Protein AF-A0AAV3XJM8-F1 (afdb_monomer_lite)

Foldseek 3Di:
DDDDDDCVCVVCVPVVVCVVPDPVDQADEDEDPVNQLVDFAAPVVLVVLVVPQVVDPVSVVVSVVQVVVCVVVRVGDRRRPVLVVVCVVDVPSFAKDKDDPPDDDDDDDDIYIYTDDDDPDPPSVPPPPDD

InterPro domains:
  IPR036452 Ribonucleoside hydrolase-like [G3DSA:3.90.245.10] (2-103)

Secondary structure (DSSP, 8-state):
------HHHHH-HHHHHHHHH-TT-S-EEE--HHHHTT-EE-HHHHHHHTTTGGGSHHHHHHHHHHHHHHHH-TT-EE-HHHHHHHHHH-GGGSEEEEEE---SSS----EEEEEE---SSGGGGG-TT--

pLDDT: mean 78.14, std 22.9, range [32.81, 98.12]

Organism: NCBI:txid2530354

Structure (mmCIF, N/CA/C/O backbone):
data_AF-A0AAV3XJM8-F1
#
_entry.id   AF-A0AAV3XJM8-F1
#
loop_
_atom_site.group_PDB
_atom_site.id
_atom_site.type_symbol
_atom_site.label_atom_id
_atom_site.label_alt_id
_atom_site.label_comp_id
_atom_site.label_asym_id
_atom_site.label_entity_id
_atom_site.label_seq_id
_atom_site.pdbx_PDB_ins_code
_atom_site.Cartn_x
_atom_site.Cartn_y
_atom_site.Cartn_z
_atom_site.occupancy
_atom_site.B_iso_or_equiv
_atom_site.auth_seq_id
_atom_site.auth_comp_id
_atom_site.auth_asym_id
_atom_site.auth_atom_id
_atom_site.pdbx_PDB_model_num
ATOM 1 N N . MET A 1 1 ? 5.361 22.768 -13.775 1.00 48.72 1 MET A N 1
ATOM 2 C CA . MET A 1 1 ? 5.170 21.474 -13.086 1.00 48.72 1 MET A CA 1
ATOM 3 C C . MET A 1 1 ? 6.529 21.009 -12.589 1.00 48.72 1 MET A C 1
ATOM 5 O O . MET A 1 1 ? 7.412 20.806 -13.409 1.00 48.72 1 MET A O 1
ATOM 9 N N . VAL A 1 2 ? 6.737 20.936 -11.272 1.00 47.97 2 VAL A N 1
ATOM 10 C CA . VAL A 1 2 ? 8.022 20.509 -10.693 1.00 47.97 2 VAL A CA 1
ATOM 11 C C . VAL A 1 2 ? 7.917 19.028 -10.346 1.00 47.97 2 VAL A C 1
ATOM 13 O O . VAL A 1 2 ? 7.163 18.651 -9.453 1.00 47.97 2 VAL A O 1
ATOM 16 N N . THR A 1 3 ? 8.642 18.172 -11.060 1.00 60.75 3 THR A N 1
ATOM 17 C CA . THR A 1 3 ? 8.707 16.740 -10.746 1.00 60.75 3 THR A CA 1
ATOM 18 C C . THR A 1 3 ? 9.806 16.488 -9.719 1.00 60.75 3 THR A C 1
ATOM 20 O O . THR A 1 3 ? 10.955 16.858 -9.947 1.00 60.75 3 THR A O 1
ATOM 23 N N . PHE A 1 4 ? 9.471 15.832 -8.607 1.00 63.12 4 PHE A N 1
ATOM 24 C CA . PHE A 1 4 ? 10.448 15.373 -7.616 1.00 63.12 4 PHE A CA 1
ATOM 25 C C . PHE A 1 4 ? 10.601 13.851 -7.688 1.00 63.12 4 PHE A C 1
ATOM 27 O O . PHE A 1 4 ? 9.591 13.150 -7.812 1.00 63.12 4 PHE A O 1
ATOM 34 N N . PRO A 1 5 ? 11.830 13.322 -7.571 1.00 72.81 5 PRO A N 1
ATOM 35 C CA . PRO A 1 5 ? 12.051 11.886 -7.610 1.00 72.81 5 PRO A CA 1
ATOM 36 C C . PRO A 1 5 ? 11.397 11.198 -6.401 1.00 72.81 5 PRO A C 1
ATOM 38 O O . PRO A 1 5 ? 11.344 11.743 -5.295 1.00 72.81 5 PRO A O 1
ATOM 41 N N . SER A 1 6 ? 10.856 9.994 -6.610 1.00 79.94 6 SER A N 1
ATOM 42 C CA . SER A 1 6 ? 10.245 9.219 -5.524 1.00 79.94 6 SER A CA 1
ATOM 43 C C . SER A 1 6 ? 11.305 8.802 -4.507 1.00 79.94 6 SER A C 1
ATOM 45 O O . SER A 1 6 ? 12.385 8.379 -4.915 1.00 79.94 6 SER A O 1
ATOM 47 N N . TYR A 1 7 ? 10.981 8.829 -3.212 1.00 83.69 7 TYR A N 1
ATOM 48 C CA . TYR A 1 7 ? 11.921 8.424 -2.162 1.00 83.69 7 TYR A CA 1
ATOM 49 C C . TYR A 1 7 ? 12.460 7.000 -2.382 1.00 83.69 7 TYR A C 1
ATOM 51 O O . TYR A 1 7 ? 13.670 6.812 -2.393 1.00 83.69 7 TYR A O 1
ATOM 59 N N . ASN A 1 8 ? 11.586 6.022 -2.659 1.00 85.62 8 ASN A N 1
ATOM 60 C CA . ASN A 1 8 ? 11.973 4.609 -2.773 1.00 85.62 8 ASN A CA 1
ATOM 61 C C . ASN A 1 8 ? 12.969 4.345 -3.913 1.00 85.62 8 ASN A C 1
ATOM 63 O O . ASN A 1 8 ? 13.997 3.717 -3.684 1.00 85.62 8 ASN A O 1
ATOM 67 N N . LEU A 1 9 ? 12.707 4.857 -5.122 1.00 87.06 9 LEU A N 1
ATOM 68 C CA . LEU A 1 9 ? 13.614 4.645 -6.261 1.00 87.06 9 LEU A CA 1
ATOM 69 C C . LEU A 1 9 ? 14.874 5.519 -6.196 1.00 87.06 9 LEU A C 1
ATOM 71 O O . LEU A 1 9 ? 15.896 5.156 -6.764 1.00 87.06 9 LEU A O 1
ATOM 75 N N . ASN A 1 10 ? 14.810 6.673 -5.524 1.00 87.44 10 ASN A N 1
ATOM 76 C CA . ASN A 1 10 ? 15.916 7.631 -5.495 1.00 87.44 10 ASN A CA 1
ATOM 77 C C . ASN A 1 10 ? 16.862 7.440 -4.308 1.00 87.44 10 ASN A C 1
ATOM 79 O O . ASN A 1 10 ? 17.993 7.912 -4.355 1.00 87.44 10 ASN A O 1
ATOM 83 N N . ARG A 1 11 ? 16.415 6.774 -3.236 1.00 89.94 11 ARG A N 1
ATOM 84 C CA . ARG A 1 11 ? 17.264 6.468 -2.080 1.00 89.94 11 ARG A CA 1
ATOM 85 C C . ARG A 1 11 ? 18.381 5.490 -2.447 1.00 89.94 11 ARG A C 1
ATOM 87 O O . ARG A 1 11 ? 19.489 5.642 -1.948 1.00 89.94 11 ARG A O 1
ATOM 94 N N . ASP A 1 12 ? 18.088 4.524 -3.317 1.00 90.94 12 ASP A N 1
ATOM 95 C CA . ASP A 1 12 ? 19.065 3.575 -3.854 1.00 90.94 12 ASP A CA 1
ATOM 96 C C . ASP A 1 12 ? 18.762 3.236 -5.330 1.00 90.94 12 ASP A C 1
ATOM 98 O O . ASP A 1 12 ? 18.158 2.202 -5.644 1.00 90.94 12 ASP A O 1
ATOM 102 N N . PRO A 1 13 ? 19.168 4.114 -6.265 1.00 90.62 13 PRO A N 1
ATOM 103 C CA . PRO A 1 13 ? 18.886 3.927 -7.684 1.00 90.62 13 PRO A CA 1
ATOM 104 C C . PRO A 1 13 ? 19.601 2.706 -8.274 1.00 90.62 13 PRO A C 1
ATOM 106 O O . PRO A 1 13 ? 19.109 2.123 -9.239 1.00 90.62 13 PRO A O 1
ATOM 109 N N . LYS A 1 14 ? 20.735 2.282 -7.700 1.00 93.12 14 LYS A N 1
ATOM 110 C CA . LYS A 1 14 ? 21.474 1.107 -8.182 1.00 93.12 14 LYS A CA 1
ATOM 111 C C . LYS A 1 14 ? 20.677 -0.166 -7.925 1.00 93.12 14 LYS A C 1
ATOM 113 O O . LYS A 1 14 ? 20.484 -0.951 -8.850 1.00 93.12 14 LYS A O 1
ATOM 118 N N . SER A 1 15 ? 20.160 -0.333 -6.709 1.00 93.00 15 SER A N 1
ATOM 119 C CA . SER A 1 15 ? 19.316 -1.483 -6.372 1.00 93.00 15 SER A CA 1
ATOM 120 C C . SER A 1 15 ? 17.992 -1.466 -7.132 1.00 93.00 15 SER A C 1
ATOM 122 O O . SER A 1 15 ? 17.543 -2.513 -7.595 1.00 93.00 15 SER A O 1
ATOM 124 N N . ALA A 1 16 ? 17.391 -0.288 -7.338 1.00 91.62 16 ALA A N 1
ATOM 125 C CA . ALA A 1 16 ? 16.183 -0.159 -8.151 1.00 91.62 16 ALA A CA 1
ATOM 126 C C . ALA A 1 16 ? 16.413 -0.624 -9.602 1.00 91.62 16 ALA A C 1
ATOM 128 O O . ALA A 1 16 ? 15.637 -1.425 -10.123 1.00 91.62 16 ALA A O 1
ATOM 129 N N . LEU A 1 17 ? 17.499 -0.178 -10.242 1.00 91.56 17 LEU A N 1
ATOM 130 C CA . LEU A 1 17 ? 17.862 -0.609 -11.596 1.00 91.56 17 LEU A CA 1
ATOM 131 C C . LEU A 1 17 ? 18.202 -2.103 -11.654 1.00 91.56 17 LEU A C 1
ATOM 133 O O . LEU A 1 17 ? 17.754 -2.789 -12.570 1.00 91.56 17 LEU A O 1
ATOM 137 N N . ALA A 1 18 ? 18.929 -2.625 -10.663 1.00 93.69 18 ALA A N 1
ATOM 138 C CA . ALA A 1 18 ? 19.239 -4.050 -10.574 1.00 93.69 18 ALA A CA 1
ATOM 139 C C . ALA A 1 18 ? 17.965 -4.905 -10.461 1.00 93.69 18 ALA A C 1
ATOM 141 O O . ALA A 1 18 ? 17.827 -5.896 -11.174 1.00 93.69 18 ALA A O 1
ATOM 142 N N . ALA A 1 19 ? 16.998 -4.494 -9.634 1.00 91.56 19 ALA A N 1
ATOM 143 C CA . ALA A 1 19 ? 15.715 -5.179 -9.503 1.00 91.56 19 ALA A CA 1
ATOM 144 C C . ALA A 1 19 ? 14.909 -5.152 -10.813 1.00 91.56 19 ALA A C 1
ATOM 146 O O . ALA A 1 19 ? 14.296 -6.157 -11.174 1.00 91.56 19 ALA A O 1
ATOM 147 N N . LEU A 1 20 ? 14.933 -4.036 -11.552 1.00 90.38 20 LEU A N 1
ATOM 148 C CA . LEU A 1 20 ? 14.272 -3.917 -12.857 1.00 90.38 20 LEU A CA 1
ATOM 149 C C . LEU A 1 20 ? 14.921 -4.818 -13.919 1.00 90.38 20 LEU A C 1
ATOM 151 O O . LEU A 1 20 ? 14.205 -5.490 -14.662 1.00 90.38 20 LEU A O 1
ATOM 155 N N . ALA A 1 21 ? 16.254 -4.886 -13.943 1.00 90.69 21 ALA A N 1
ATOM 156 C CA . ALA A 1 21 ? 17.034 -5.701 -14.875 1.00 90.69 21 ALA A CA 1
ATOM 157 C C . ALA A 1 21 ? 17.150 -7.185 -14.472 1.00 90.69 21 ALA A C 1
ATOM 159 O O . ALA A 1 21 ? 17.750 -7.981 -15.194 1.00 90.69 21 ALA A O 1
ATOM 160 N N . TYR A 1 22 ? 16.600 -7.594 -13.328 1.00 93.69 22 TYR A N 1
ATOM 161 C CA . TYR A 1 22 ? 16.708 -8.976 -12.878 1.00 93.69 22 TYR A CA 1
ATOM 162 C C . TYR A 1 22 ? 15.715 -9.896 -13.601 1.00 93.69 22 TYR A C 1
ATOM 164 O O . TYR A 1 22 ? 14.496 -9.717 -13.518 1.00 93.69 22 TYR A O 1
ATOM 172 N N . LEU A 1 23 ? 16.232 -10.923 -14.282 1.00 91.06 23 LEU A N 1
ATOM 173 C CA . LEU A 1 23 ? 15.427 -11.886 -15.048 1.00 91.06 23 LEU A CA 1
ATOM 174 C C . LEU A 1 23 ? 14.575 -12.819 -14.198 1.00 91.06 23 LEU A C 1
ATOM 176 O O . LEU A 1 23 ? 13.540 -13.277 -14.670 1.00 91.06 23 LEU A O 1
ATOM 180 N N . GLY A 1 24 ? 14.996 -13.107 -12.965 1.00 95.00 24 GLY A N 1
ATOM 181 C CA . GLY A 1 24 ? 14.311 -14.085 -12.117 1.00 95.00 24 GLY A CA 1
ATOM 182 C C . GLY A 1 24 ? 12.938 -13.626 -11.617 1.00 95.00 24 GLY A C 1
ATOM 183 O O . GLY A 1 24 ? 12.206 -14.423 -11.044 1.00 95.00 24 GLY A O 1
ATOM 184 N N . ILE A 1 25 ? 12.561 -12.362 -11.847 1.00 89.94 25 ILE A N 1
ATOM 185 C CA . ILE A 1 25 ? 11.212 -11.856 -11.572 1.00 89.94 25 ILE A CA 1
ATOM 186 C C . ILE A 1 25 ? 10.458 -11.742 -12.895 1.00 89.94 25 ILE A C 1
ATOM 188 O O . ILE A 1 25 ? 10.664 -10.786 -13.653 1.00 89.94 25 ILE A O 1
ATOM 192 N N . ALA A 1 26 ? 9.566 -12.706 -13.135 1.00 88.19 26 ALA A N 1
ATOM 193 C CA . ALA A 1 26 ? 8.782 -12.815 -14.364 1.00 88.19 26 ALA A CA 1
ATOM 194 C C . ALA A 1 26 ? 7.880 -11.595 -14.608 1.00 88.19 26 ALA A C 1
ATOM 196 O O . ALA A 1 26 ? 7.778 -11.114 -15.732 1.00 88.19 26 ALA A O 1
ATOM 197 N N . VAL A 1 27 ? 7.255 -11.071 -13.549 1.00 86.25 27 VAL A N 1
ATOM 198 C CA . VAL A 1 27 ? 6.340 -9.929 -13.635 1.00 86.25 27 VAL A CA 1
ATOM 199 C C . VAL A 1 27 ? 6.740 -8.880 -12.614 1.00 86.25 27 VAL A C 1
ATOM 201 O O . VAL A 1 27 ? 6.788 -9.146 -11.415 1.00 86.25 27 VAL A O 1
ATOM 204 N N . LYS A 1 28 ? 6.997 -7.665 -13.096 1.00 89.25 28 LYS A N 1
ATOM 205 C CA . LYS A 1 28 ? 7.285 -6.497 -12.263 1.00 89.25 28 LYS A CA 1
ATOM 206 C C . LYS A 1 28 ? 6.144 -5.505 -12.433 1.00 89.25 28 LYS A C 1
ATOM 208 O O . LYS A 1 28 ? 5.859 -5.065 -13.547 1.00 89.25 28 LYS A O 1
ATOM 213 N N . ARG A 1 29 ? 5.482 -5.173 -11.327 1.00 88.00 29 ARG A N 1
ATOM 214 C CA . ARG A 1 29 ? 4.395 -4.191 -11.285 1.00 88.00 29 ARG A CA 1
ATOM 215 C C . ARG A 1 29 ? 4.860 -2.992 -10.476 1.00 88.00 29 ARG A C 1
ATOM 217 O O . ARG A 1 29 ? 5.430 -3.160 -9.402 1.00 88.00 29 ARG A O 1
ATOM 224 N N . PHE A 1 30 ? 4.616 -1.793 -10.995 1.00 89.50 30 PHE A N 1
ATOM 225 C CA . PHE A 1 30 ? 4.981 -0.555 -10.316 1.00 89.50 30 PHE A CA 1
ATOM 226 C C . PHE A 1 30 ? 3.742 0.292 -10.042 1.00 89.50 30 PHE A C 1
ATOM 228 O O . PHE A 1 30 ? 3.043 0.708 -10.971 1.00 89.50 30 PHE A O 1
ATOM 235 N N . VAL A 1 31 ? 3.495 0.569 -8.760 1.00 89.81 31 VAL A N 1
ATOM 236 C CA . VAL A 1 31 ? 2.457 1.504 -8.317 1.00 89.81 31 VAL A CA 1
ATOM 237 C C . VAL A 1 31 ? 3.136 2.819 -7.973 1.00 89.81 31 VAL A C 1
ATOM 239 O O . VAL A 1 31 ? 3.910 2.919 -7.022 1.00 89.81 31 VAL A O 1
ATOM 242 N N . SER A 1 32 ? 2.908 3.822 -8.818 1.00 86.69 32 SER A N 1
ATOM 243 C CA . SER A 1 32 ? 3.596 5.101 -8.691 1.00 86.69 32 SER A CA 1
ATOM 244 C C . SER A 1 32 ? 3.062 5.922 -7.521 1.00 86.69 32 SER A C 1
ATOM 246 O O . SER A 1 32 ? 1.910 5.790 -7.105 1.00 86.69 32 SER A O 1
ATOM 248 N N . LYS A 1 33 ? 3.885 6.869 -7.063 1.00 83.38 33 LYS A N 1
ATOM 249 C CA . LYS A 1 33 ? 3.494 7.881 -6.078 1.00 83.38 33 LYS A CA 1
ATOM 250 C C . LYS A 1 33 ? 2.185 8.590 -6.458 1.00 83.38 33 LYS A C 1
ATOM 252 O O . LYS A 1 33 ? 1.348 8.794 -5.591 1.00 83.38 33 LYS A O 1
ATOM 257 N 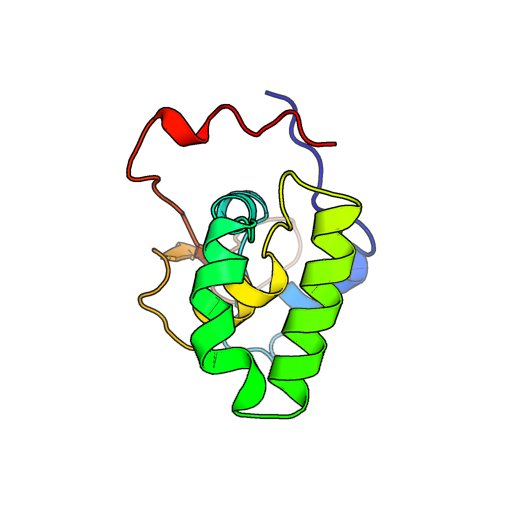N . ASN A 1 34 ? 1.987 8.904 -7.739 1.00 81.69 34 ASN A N 1
ATOM 258 C CA . ASN A 1 34 ? 0.801 9.619 -8.220 1.00 81.69 34 ASN A CA 1
ATOM 259 C C . ASN A 1 34 ? -0.487 8.800 -8.060 1.00 81.69 34 ASN A C 1
ATOM 261 O O . ASN A 1 34 ? -1.540 9.371 -7.813 1.00 81.69 34 ASN A O 1
ATOM 265 N N . VAL A 1 35 ? -0.397 7.471 -8.160 1.00 84.62 35 VAL A N 1
ATOM 266 C CA . VAL A 1 35 ? -1.526 6.564 -7.902 1.00 84.62 35 VAL A CA 1
ATOM 267 C C . VAL A 1 35 ? -1.750 6.430 -6.397 1.00 84.62 35 VAL A C 1
ATOM 269 O O . VAL A 1 35 ? -2.855 6.621 -5.904 1.00 84.62 35 VAL A O 1
ATOM 272 N N . CYS A 1 36 ? -0.676 6.186 -5.645 1.00 85.38 36 CYS A N 1
ATOM 273 C CA . CYS A 1 36 ? -0.710 6.022 -4.193 1.00 85.38 36 CYS A CA 1
ATOM 274 C C . CYS A 1 36 ? -1.205 7.253 -3.428 1.00 85.38 36 CYS A C 1
ATOM 276 O O . CYS A 1 36 ? -1.798 7.122 -2.363 1.00 85.38 36 CYS A O 1
ATOM 278 N N . HIS A 1 37 ? -0.965 8.450 -3.956 1.00 85.81 37 HIS A N 1
ATOM 279 C CA . HIS A 1 37 ? -1.461 9.699 -3.382 1.00 85.81 37 HIS A CA 1
ATOM 280 C C . HIS A 1 37 ? -2.971 9.890 -3.595 1.00 85.81 37 HIS A C 1
ATOM 282 O O . HIS A 1 37 ? -3.569 10.754 -2.958 1.00 85.81 37 HIS A O 1
ATOM 288 N N . GLY A 1 38 ? -3.587 9.063 -4.447 1.00 85.25 38 GLY A N 1
ATOM 289 C CA . GLY A 1 38 ? -5.031 8.979 -4.631 1.00 85.25 38 GLY A CA 1
ATOM 290 C C . GLY A 1 38 ? -5.777 8.467 -3.394 1.00 85.25 38 GLY A C 1
ATOM 291 O O . GLY A 1 38 ? -6.960 8.748 -3.251 1.00 85.25 38 GLY A O 1
ATOM 292 N N . ILE A 1 39 ? -5.096 7.748 -2.493 1.00 89.88 39 ILE A N 1
ATOM 293 C CA . ILE A 1 39 ? -5.711 7.125 -1.318 1.00 89.88 39 ILE A CA 1
ATOM 294 C C . ILE A 1 39 ? -5.078 7.680 -0.042 1.00 89.88 39 ILE A C 1
ATOM 296 O O . ILE A 1 39 ? -3.894 7.467 0.249 1.00 89.88 39 ILE A O 1
ATOM 300 N N . CYS A 1 40 ? -5.897 8.380 0.737 1.00 93.19 40 CYS A N 1
ATOM 301 C CA . CYS A 1 40 ? -5.538 8.883 2.051 1.00 93.19 40 CYS A CA 1
ATOM 302 C C . CYS A 1 40 ? -6.369 8.161 3.106 1.00 93.19 40 CYS A C 1
ATOM 304 O O . CYS A 1 40 ? -7.591 8.123 3.011 1.00 93.19 40 CYS A O 1
ATOM 306 N N . TYR A 1 41 ? -5.702 7.617 4.115 1.00 95.06 41 TYR A N 1
ATOM 307 C CA . TYR A 1 41 ? -6.366 7.159 5.320 1.00 95.06 41 TYR A CA 1
ATOM 308 C C . TYR A 1 41 ? -6.549 8.352 6.251 1.00 95.06 41 TYR A C 1
ATOM 310 O O . TYR A 1 41 ? -5.581 8.831 6.845 1.00 95.06 41 TYR A O 1
ATOM 318 N N . ASP A 1 42 ? -7.778 8.830 6.366 1.00 96.31 42 ASP A N 1
ATOM 319 C CA . ASP A 1 42 ? -8.187 9.922 7.245 1.00 96.31 42 ASP A CA 1
ATOM 320 C C . ASP A 1 42 ? -9.119 9.421 8.360 1.00 96.31 42 ASP A C 1
ATOM 322 O O . ASP A 1 42 ? -9.303 8.216 8.547 1.00 96.31 42 ASP A O 1
ATOM 326 N N . TRP A 1 43 ? -9.684 10.347 9.138 1.00 97.38 43 TRP A N 1
ATOM 327 C CA . TRP A 1 43 ? -10.598 10.022 10.233 1.00 97.38 43 TRP A CA 1
ATOM 328 C C . TRP A 1 43 ? -11.878 9.315 9.774 1.00 97.38 43 TRP A C 1
ATOM 330 O O . TRP A 1 43 ? -12.411 8.497 10.523 1.00 97.38 43 TRP A O 1
ATOM 340 N N . GLU A 1 44 ? -12.359 9.585 8.558 1.00 96.75 44 GLU A N 1
ATOM 341 C CA . GLU A 1 44 ? -13.547 8.920 8.022 1.00 96.75 44 GLU A CA 1
ATOM 342 C C . GLU A 1 44 ? -13.250 7.439 7.768 1.00 96.75 44 GLU A C 1
ATOM 344 O O . GLU A 1 44 ? -13.930 6.562 8.310 1.00 96.75 44 GLU A O 1
ATOM 349 N N . MET A 1 45 ? -12.169 7.149 7.035 1.00 95.62 45 MET A N 1
ATOM 350 C CA . MET A 1 45 ? -11.714 5.772 6.822 1.00 95.62 45 MET A CA 1
ATOM 351 C C . MET A 1 45 ? -11.369 5.078 8.150 1.00 95.62 45 MET A C 1
ATOM 353 O O . MET A 1 45 ? -11.666 3.894 8.333 1.00 95.62 45 MET A O 1
ATOM 357 N N . HIS A 1 46 ? -10.785 5.811 9.104 1.00 97.31 46 HIS A N 1
ATOM 358 C CA . HIS A 1 46 ? -10.484 5.299 10.440 1.00 97.31 46 HIS A CA 1
ATOM 359 C C . HIS A 1 46 ? -11.732 4.807 11.180 1.00 97.31 46 HIS A C 1
ATOM 361 O O . HIS A 1 46 ? -11.720 3.721 11.771 1.00 97.31 46 HIS A O 1
ATOM 367 N N . GLY A 1 47 ? -12.815 5.588 11.109 1.00 97.62 47 GLY A N 1
ATOM 368 C CA . GLY A 1 47 ? -14.113 5.245 11.679 1.00 97.62 47 GLY A CA 1
ATOM 369 C C . GLY A 1 47 ? -14.735 4.023 11.008 1.00 97.62 47 GLY A C 1
ATOM 370 O O . GLY A 1 47 ? -15.188 3.112 11.697 1.00 97.62 47 GLY A O 1
ATOM 371 N N . GLN A 1 48 ? -14.681 3.939 9.675 1.00 96.44 48 GLN A N 1
ATOM 372 C CA . GLN A 1 48 ? -15.180 2.772 8.933 1.00 96.44 48 GLN A CA 1
ATOM 373 C C . GLN A 1 48 ? -14.448 1.481 9.336 1.00 96.44 48 GLN A C 1
ATOM 375 O O . GLN A 1 48 ? -15.067 0.430 9.515 1.00 96.44 48 GLN A O 1
ATOM 380 N N . LEU A 1 49 ? -13.131 1.556 9.546 1.00 95.88 49 LEU A N 1
ATOM 381 C CA . LEU A 1 49 ? -12.319 0.402 9.935 1.00 95.88 49 LEU A CA 1
ATOM 382 C C . LEU A 1 49 ? -12.434 0.025 11.417 1.00 95.88 49 LEU A C 1
ATOM 384 O O . LEU A 1 49 ? -12.004 -1.068 11.796 1.00 95.88 49 LEU A O 1
ATOM 388 N N . ALA A 1 50 ? -13.070 0.855 12.250 1.00 97.31 50 ALA A N 1
ATOM 389 C CA . ALA A 1 50 ? -13.340 0.509 13.643 1.00 97.31 50 ALA A CA 1
ATOM 390 C C . ALA A 1 50 ? -14.202 -0.761 13.767 1.00 97.31 50 ALA A C 1
ATOM 392 O O . ALA A 1 50 ? -14.020 -1.532 14.705 1.00 97.31 50 ALA A O 1
ATOM 393 N N . ALA A 1 51 ? -15.070 -1.038 12.786 1.00 97.31 51 ALA A N 1
ATOM 394 C CA . ALA A 1 51 ? -15.919 -2.231 12.762 1.00 97.31 51 ALA A CA 1
ATOM 395 C C . ALA A 1 51 ? -15.142 -3.553 12.592 1.00 97.31 51 ALA A C 1
ATOM 397 O O . ALA A 1 51 ? -15.682 -4.629 12.849 1.00 97.31 51 ALA A O 1
ATOM 398 N N . VAL A 1 52 ? -13.888 -3.503 12.129 1.00 96.94 52 VAL A N 1
ATOM 399 C CA . VAL A 1 52 ? -13.082 -4.703 11.840 1.00 96.94 52 VAL A CA 1
ATOM 400 C C . VAL A 1 52 ? -11.785 -4.784 12.638 1.00 96.94 52 VAL A C 1
ATOM 402 O O . VAL A 1 52 ? -11.114 -5.815 12.578 1.00 96.94 52 VAL A O 1
ATOM 405 N N . LYS A 1 53 ? -11.433 -3.743 13.402 1.00 97.44 53 LYS A N 1
ATOM 406 C CA . LYS A 1 53 ? -10.146 -3.657 14.109 1.00 97.44 53 LYS A CA 1
ATOM 407 C C . LYS A 1 53 ? -9.910 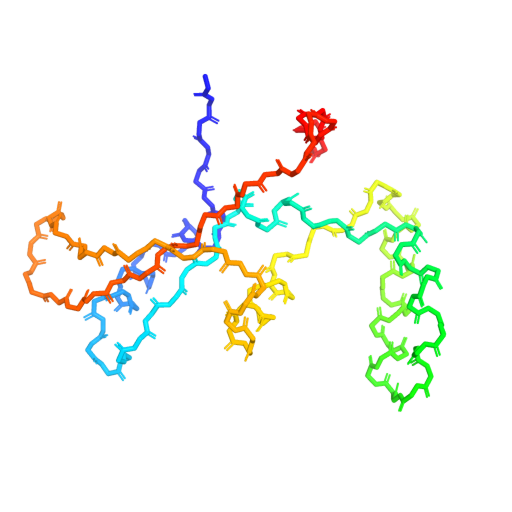-4.818 15.083 1.00 97.44 53 LYS A C 1
ATOM 409 O O . LYS A 1 53 ? -8.785 -5.284 15.204 1.00 97.44 53 LYS A O 1
ATOM 414 N N . ASP A 1 54 ? -10.964 -5.340 15.710 1.00 97.56 54 ASP A N 1
ATOM 415 C CA . ASP A 1 54 ? -10.851 -6.386 16.738 1.00 97.56 54 ASP A CA 1
ATOM 416 C C . ASP A 1 54 ? -10.883 -7.814 16.162 1.00 97.56 54 ASP A C 1
ATOM 418 O O . ASP A 1 54 ? -10.824 -8.787 16.910 1.00 97.56 54 ASP A O 1
ATOM 422 N N . LYS A 1 55 ? -10.938 -7.978 14.829 1.00 98.00 55 LYS A N 1
ATOM 423 C CA . LYS A 1 55 ? -10.933 -9.309 14.189 1.00 98.00 55 LYS A CA 1
ATOM 424 C C . LYS A 1 55 ? -9.596 -10.045 14.321 1.00 98.00 55 LYS A C 1
ATOM 426 O O . LYS A 1 55 ? -9.543 -11.252 14.110 1.00 98.00 55 LYS A O 1
ATOM 431 N N . SER A 1 56 ? -8.507 -9.336 14.619 1.00 98.06 56 SER A N 1
ATOM 432 C CA . SER A 1 56 ? -7.206 -9.931 14.934 1.00 98.06 56 SER A CA 1
ATOM 433 C C . SER A 1 56 ? -6.331 -8.955 15.717 1.00 98.06 56 SER A C 1
ATOM 435 O O . SER A 1 56 ? -6.513 -7.739 15.634 1.00 98.06 56 SER A O 1
ATOM 437 N N . LEU A 1 57 ? -5.322 -9.480 16.418 1.00 97.94 57 LEU A N 1
ATOM 438 C CA . LEU A 1 57 ? -4.330 -8.656 17.115 1.00 97.94 57 LEU A CA 1
ATOM 439 C C . LEU A 1 57 ? -3.627 -7.677 16.160 1.00 97.94 57 LEU A C 1
ATOM 441 O O . LEU A 1 57 ? -3.450 -6.507 16.490 1.00 97.94 57 LEU A O 1
ATOM 445 N N . SER A 1 58 ? -3.272 -8.131 14.955 1.00 97.00 58 SER A N 1
ATOM 446 C CA . SER A 1 58 ? -2.610 -7.297 13.947 1.00 97.00 58 SER A CA 1
ATOM 447 C C . SER A 1 58 ? -3.475 -6.113 13.514 1.00 97.00 58 SER A C 1
ATOM 449 O O . SER A 1 58 ? -2.971 -4.998 13.421 1.00 97.00 58 SER A O 1
ATOM 451 N N . LEU A 1 59 ? -4.777 -6.326 13.293 1.00 96.62 59 LEU A N 1
ATOM 452 C CA . LEU A 1 59 ? -5.700 -5.248 12.921 1.00 96.62 59 LEU A CA 1
ATOM 453 C C . LEU A 1 59 ? -5.889 -4.241 14.056 1.00 96.62 59 LEU A C 1
ATOM 455 O O . LEU A 1 59 ? -5.909 -3.039 13.795 1.00 96.62 59 LEU A O 1
ATOM 459 N N . SER A 1 60 ? -5.943 -4.709 15.304 1.00 98.06 60 SER A N 1
ATOM 460 C CA . SER A 1 60 ? -6.027 -3.827 16.469 1.00 98.06 60 SER A CA 1
ATOM 461 C C . SER A 1 60 ? -4.784 -2.944 16.573 1.00 98.06 60 SER A C 1
ATOM 463 O O . SER A 1 60 ? -4.901 -1.737 16.774 1.00 98.06 60 SER A O 1
ATOM 465 N N . LEU A 1 61 ? -3.591 -3.517 16.386 1.00 98.12 61 LEU A N 1
ATOM 466 C CA . LEU A 1 61 ? -2.334 -2.766 16.422 1.00 98.12 61 LEU A CA 1
ATOM 467 C C . LEU A 1 61 ? -2.221 -1.763 15.267 1.00 98.12 61 LEU A C 1
ATOM 469 O O . LEU A 1 61 ? -1.806 -0.628 15.491 1.00 98.12 61 LEU A O 1
ATOM 473 N N . ILE A 1 62 ? -2.623 -2.147 14.050 1.00 95.94 62 ILE A N 1
ATOM 474 C CA . ILE A 1 62 ? -2.663 -1.229 12.902 1.00 95.94 62 ILE A CA 1
ATOM 475 C C . ILE A 1 62 ? -3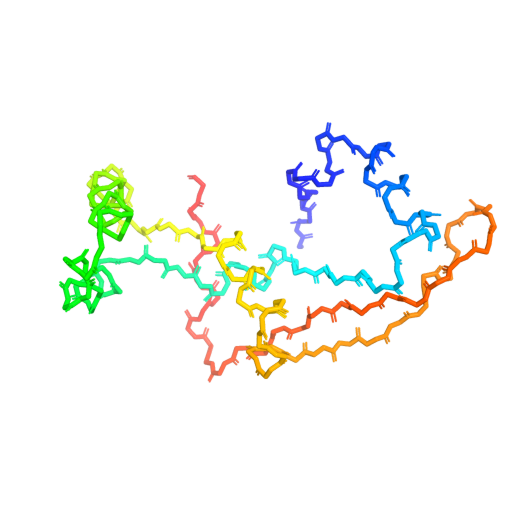.608 -0.061 13.197 1.00 95.94 62 ILE A C 1
ATOM 477 O O . ILE A 1 62 ? -3.226 1.092 13.008 1.00 95.94 62 ILE A O 1
ATOM 481 N N . TRP A 1 63 ? -4.818 -0.346 13.687 1.00 97.69 63 TRP A N 1
ATOM 482 C CA . TRP A 1 63 ? -5.801 0.685 14.008 1.00 97.69 63 TRP A CA 1
ATOM 483 C C . TRP A 1 63 ? -5.266 1.645 15.080 1.00 97.69 63 TRP A C 1
ATOM 485 O O . TRP A 1 63 ? -5.271 2.851 14.861 1.00 97.69 63 TRP A O 1
ATOM 495 N N . GLN A 1 64 ? -4.701 1.132 16.178 1.00 98.12 64 GLN A N 1
ATOM 496 C CA . GLN A 1 64 ? -4.094 1.958 17.235 1.00 98.12 64 GLN A CA 1
ATOM 497 C C . GLN A 1 64 ? -2.925 2.811 16.721 1.00 98.12 64 GLN A C 1
ATOM 499 O O . GLN A 1 64 ? -2.824 3.993 17.045 1.00 98.12 64 GLN A O 1
ATOM 504 N N . GLY A 1 65 ? -2.043 2.231 15.902 1.00 97.25 65 GLY A N 1
ATOM 505 C CA . GLY A 1 65 ? -0.913 2.957 15.326 1.00 97.25 65 GLY A CA 1
ATOM 506 C C . GLY A 1 65 ? -1.359 4.109 14.425 1.00 97.25 65 GLY A C 1
ATOM 507 O O . GLY A 1 65 ? -0.774 5.193 14.469 1.00 97.25 65 GLY A O 1
ATOM 508 N N . ILE A 1 66 ? -2.420 3.902 13.640 1.00 96.94 66 ILE A N 1
ATOM 509 C CA . ILE A 1 66 ? -2.987 4.960 12.806 1.00 96.94 66 ILE A CA 1
ATOM 510 C C . ILE A 1 66 ? -3.748 5.999 13.639 1.00 96.94 66 ILE A C 1
ATOM 512 O O . ILE A 1 66 ? -3.591 7.181 13.354 1.00 96.94 66 ILE A O 1
ATOM 516 N N . ASP A 1 67 ? -4.480 5.618 14.690 1.00 98.12 67 ASP A N 1
ATOM 517 C CA . ASP A 1 67 ? -5.122 6.577 15.608 1.00 98.12 67 ASP A CA 1
ATOM 518 C C . ASP A 1 67 ? -4.091 7.568 16.180 1.00 98.12 67 ASP A C 1
ATOM 520 O O . ASP A 1 67 ? -4.252 8.787 16.080 1.00 98.12 67 ASP A O 1
ATOM 524 N N . ILE A 1 68 ? -2.962 7.053 16.684 1.00 98.12 68 ILE A N 1
ATOM 525 C CA . ILE A 1 68 ? -1.847 7.878 17.174 1.00 98.12 68 ILE A CA 1
ATOM 526 C C . ILE A 1 68 ? -1.297 8.769 16.053 1.00 98.12 68 ILE A C 1
ATOM 528 O O . ILE A 1 68 ? -1.056 9.959 16.270 1.00 98.12 68 ILE A O 1
ATOM 532 N N . TYR A 1 69 ? -1.114 8.221 14.847 1.00 97.19 69 TYR A N 1
ATOM 533 C CA . TYR A 1 69 ? -0.631 8.990 13.702 1.00 97.19 69 TYR A CA 1
ATOM 534 C C . TYR A 1 69 ? -1.569 10.151 13.353 1.00 97.19 69 TYR A C 1
ATOM 536 O O . TYR A 1 69 ? -1.098 11.272 13.168 1.00 97.19 69 TYR A O 1
ATOM 544 N N . LEU A 1 70 ? -2.882 9.912 13.293 1.00 97.19 70 LEU A N 1
ATOM 545 C CA . LEU A 1 70 ? -3.882 10.914 12.918 1.00 97.19 70 LEU A CA 1
ATOM 546 C C . LEU A 1 70 ? -4.010 12.036 13.950 1.00 97.19 70 LEU A C 1
ATOM 548 O O . LEU A 1 70 ? -4.260 13.178 13.572 1.00 97.19 70 LEU A O 1
ATOM 552 N N . ARG A 1 71 ? -3.759 11.765 15.236 1.00 97.31 71 ARG A N 1
ATOM 553 C CA . ARG A 1 71 ? -3.685 12.822 16.262 1.00 97.31 71 ARG A CA 1
ATOM 554 C C . ARG A 1 71 ? -2.552 13.817 15.998 1.00 97.31 71 ARG A C 1
ATOM 556 O O . ARG A 1 71 ? -2.702 14.999 16.283 1.00 97.31 71 ARG A O 1
ATOM 563 N N . VAL A 1 72 ? -1.431 13.350 15.443 1.00 96.94 72 VAL A N 1
ATOM 564 C CA . VAL A 1 72 ? -0.274 14.196 15.088 1.00 96.94 72 VAL A CA 1
ATOM 565 C C . VAL A 1 72 ? -0.413 14.781 13.677 1.00 96.94 72 VAL A C 1
ATOM 567 O O . VAL A 1 72 ? 0.039 15.892 13.406 1.00 96.94 72 VAL A O 1
ATOM 570 N N . ARG A 1 73 ? -1.021 14.030 12.755 1.00 95.88 73 ARG A N 1
ATOM 571 C CA . ARG A 1 73 ? -1.192 14.370 11.336 1.00 95.88 73 ARG A CA 1
ATOM 572 C C . ARG A 1 73 ? -2.668 14.227 10.938 1.00 95.88 73 ARG A C 1
ATOM 574 O O . ARG A 1 73 ? -3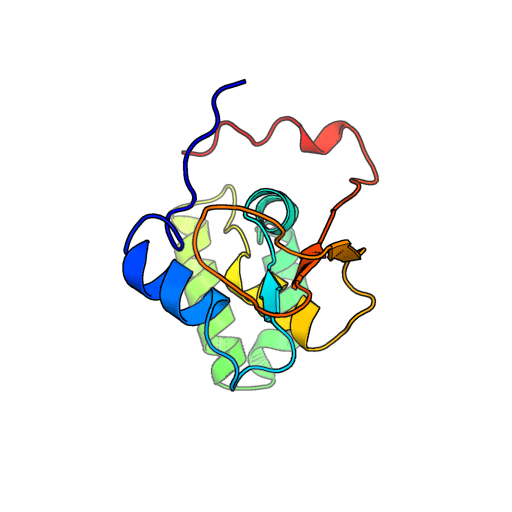.031 13.264 10.261 1.00 95.88 73 ARG A O 1
ATOM 581 N N . PRO A 1 74 ? -3.522 15.202 11.301 1.00 93.56 74 PRO A N 1
ATOM 582 C CA . PRO A 1 74 ? -4.976 15.086 11.144 1.00 93.56 74 PRO A CA 1
ATOM 583 C C . PRO A 1 74 ? -5.455 15.082 9.688 1.00 93.56 74 PRO A C 1
ATOM 585 O O . PRO A 1 74 ? -6.575 14.663 9.416 1.00 93.56 74 PRO A O 1
ATOM 588 N N . HIS A 1 75 ? -4.614 15.506 8.739 1.00 92.56 75 HIS A N 1
ATOM 589 C CA . HIS A 1 75 ? -4.922 15.464 7.304 1.00 92.56 75 HIS A CA 1
ATOM 590 C C . HIS A 1 75 ? -4.813 14.060 6.685 1.00 92.56 75 HIS A C 1
ATOM 592 O O . HIS A 1 75 ? -5.158 13.880 5.516 1.00 92.56 75 HIS A O 1
ATOM 598 N N . GLY A 1 76 ? -4.354 13.072 7.459 1.00 94.25 76 GLY A N 1
ATOM 599 C CA . GLY A 1 76 ? -4.351 11.671 7.067 1.00 94.25 76 GLY A CA 1
ATOM 600 C C . GLY A 1 76 ? -2.989 11.113 6.658 1.00 94.25 76 GLY A C 1
ATOM 601 O O . GLY A 1 76 ? -1.979 11.816 6.557 1.00 94.25 76 GLY A O 1
ATOM 602 N N . LYS A 1 77 ? -2.967 9.797 6.436 1.00 93.44 77 LYS A N 1
ATOM 603 C CA . LYS A 1 77 ? -1.799 9.020 6.020 1.00 93.44 77 LYS A CA 1
ATOM 604 C C . LYS A 1 77 ? -1.975 8.527 4.589 1.00 93.44 77 LYS A C 1
ATOM 606 O O . LYS A 1 77 ? -2.864 7.735 4.301 1.00 93.44 77 LYS A O 1
ATOM 611 N N . LEU A 1 78 ? -1.050 8.887 3.702 1.00 92.31 78 LEU A N 1
ATOM 612 C CA . LEU A 1 78 ? -1.034 8.345 2.338 1.00 92.31 78 LEU A CA 1
ATOM 613 C C . LEU A 1 78 ? -0.676 6.850 2.332 1.00 92.31 78 LEU A C 1
ATOM 615 O O . LEU A 1 78 ? 0.348 6.435 2.904 1.00 92.31 78 LEU A O 1
ATOM 619 N N . PHE A 1 79 ? -1.505 6.054 1.660 1.00 90.25 79 PHE A N 1
ATOM 620 C CA . PHE A 1 79 ? -1.477 4.588 1.667 1.00 90.25 79 PHE A CA 1
ATOM 621 C C . PHE A 1 79 ? -0.684 4.007 0.493 1.00 90.25 79 PHE A C 1
ATOM 623 O O . PHE A 1 79 ? -1.175 3.207 -0.291 1.00 90.25 79 PHE A O 1
ATOM 630 N N . HIS A 1 80 ? 0.588 4.397 0.397 1.00 90.69 80 HIS A N 1
ATOM 631 C CA . HIS A 1 80 ? 1.481 3.922 -0.659 1.00 90.69 80 HIS A CA 1
ATOM 632 C C . HIS A 1 80 ? 1.675 2.402 -0.671 1.00 90.69 80 HIS A C 1
ATOM 634 O O . HIS A 1 80 ? 1.277 1.753 -1.635 1.00 90.69 80 HIS A O 1
ATOM 640 N N . ASP A 1 81 ? 2.234 1.835 0.396 1.00 90.75 81 ASP A N 1
ATOM 641 C CA . ASP A 1 81 ? 2.505 0.398 0.447 1.00 90.75 81 ASP A CA 1
ATOM 642 C C . ASP A 1 81 ? 1.221 -0.445 0.527 1.00 90.75 81 ASP A C 1
ATOM 644 O O . ASP A 1 81 ? 1.128 -1.422 -0.218 1.00 90.75 81 ASP A O 1
ATOM 648 N N . PRO A 1 82 ? 0.190 -0.076 1.324 1.00 92.31 82 PRO A N 1
ATOM 649 C CA . PRO A 1 82 ? -1.070 -0.816 1.326 1.00 92.31 82 PRO A CA 1
ATOM 650 C C . PRO A 1 82 ? -1.755 -0.844 -0.044 1.00 92.31 82 PRO A C 1
ATOM 652 O O . PRO A 1 82 ? -2.175 -1.913 -0.478 1.00 92.31 82 PRO A O 1
ATOM 655 N N . LEU A 1 83 ? -1.819 0.284 -0.768 1.00 92.12 83 LEU A N 1
ATOM 656 C CA . LEU A 1 83 ? -2.403 0.292 -2.113 1.00 92.12 83 LEU A CA 1
ATOM 657 C C . LEU A 1 83 ? -1.577 -0.556 -3.084 1.00 92.12 83 LEU A C 1
ATOM 659 O O . LEU A 1 83 ? -2.146 -1.282 -3.895 1.00 92.12 83 LEU A O 1
ATOM 663 N N . ALA A 1 84 ? -0.244 -0.505 -2.995 1.00 92.25 84 ALA A N 1
ATOM 664 C CA . ALA A 1 84 ? 0.617 -1.348 -3.817 1.00 92.25 84 ALA A CA 1
ATOM 665 C C . ALA A 1 84 ? 0.381 -2.846 -3.558 1.00 92.25 84 ALA A C 1
ATOM 667 O O . ALA A 1 84 ? 0.302 -3.619 -4.514 1.00 92.25 84 ALA A O 1
ATOM 668 N N . ALA A 1 85 ? 0.206 -3.241 -2.293 1.00 93.19 85 ALA A N 1
ATOM 669 C CA . ALA A 1 85 ? -0.138 -4.608 -1.913 1.00 93.19 85 ALA A CA 1
ATOM 670 C C . ALA A 1 85 ? -1.523 -5.016 -2.441 1.00 93.19 85 ALA A C 1
ATOM 672 O O . ALA A 1 85 ? -1.656 -6.071 -3.057 1.00 93.19 85 ALA A O 1
ATOM 673 N N . CYS A 1 86 ? -2.537 -4.161 -2.288 1.00 93.56 86 CYS A N 1
ATOM 674 C CA . CYS A 1 86 ? -3.873 -4.386 -2.840 1.00 93.56 86 CYS A CA 1
ATOM 675 C C . CYS A 1 86 ? -3.833 -4.588 -4.364 1.00 93.56 86 CYS A C 1
ATOM 677 O O . CYS A 1 86 ? -4.340 -5.592 -4.851 1.00 93.56 86 CYS A O 1
ATOM 679 N N . CYS A 1 87 ? -3.146 -3.715 -5.107 1.00 91.88 87 CYS A N 1
ATOM 680 C CA . CYS A 1 87 ? -2.965 -3.830 -6.561 1.00 91.88 87 CYS A CA 1
ATOM 681 C C . CYS A 1 87 ? -2.185 -5.079 -7.009 1.00 91.88 87 CYS A C 1
ATOM 683 O O . CYS A 1 87 ? -2.188 -5.399 -8.204 1.00 91.88 87 CYS A O 1
ATOM 685 N N . ALA A 1 88 ? -1.451 -5.725 -6.098 1.00 91.25 88 ALA A N 1
ATOM 686 C CA . ALA A 1 88 ? -0.762 -6.987 -6.347 1.00 91.25 88 ALA A CA 1
ATOM 687 C C . ALA A 1 88 ? -1.653 -8.207 -6.054 1.00 91.25 88 ALA A C 1
ATOM 689 O O . ALA A 1 88 ? -1.475 -9.232 -6.708 1.00 91.25 88 ALA A O 1
ATOM 690 N N . ILE A 1 89 ? -2.586 -8.093 -5.101 1.00 94.06 89 ILE A N 1
ATOM 691 C CA . ILE A 1 89 ? -3.555 -9.139 -4.736 1.00 94.06 89 ILE A CA 1
ATOM 692 C C . ILE A 1 89 ? -4.722 -9.178 -5.726 1.00 94.06 89 ILE A C 1
ATOM 694 O O . ILE A 1 89 ? -5.073 -10.246 -6.216 1.00 94.06 89 ILE A O 1
ATOM 698 N N . ASP A 1 90 ? -5.320 -8.022 -6.011 1.00 93.44 90 ASP A N 1
ATOM 699 C CA . ASP A 1 90 ? -6.489 -7.900 -6.873 1.00 93.44 90 ASP A CA 1
ATOM 700 C C . ASP A 1 90 ? -6.170 -6.986 -8.053 1.00 93.44 90 ASP A C 1
ATOM 702 O O . ASP A 1 90 ? -5.868 -5.792 -7.928 1.00 93.44 90 ASP A O 1
ATOM 706 N N . GLU A 1 91 ? -6.226 -7.586 -9.238 1.00 88.81 91 GLU A N 1
ATOM 707 C CA . GLU A 1 91 ? -5.874 -6.904 -10.460 1.00 88.81 91 GLU A CA 1
ATOM 708 C C . GLU A 1 91 ? -6.883 -5.827 -10.884 1.00 88.81 91 GLU A C 1
ATOM 710 O O . GLU A 1 91 ? -6.494 -4.906 -11.601 1.00 88.81 91 GLU A O 1
ATOM 715 N N . SER A 1 92 ? -8.123 -5.875 -10.401 1.00 92.50 92 SER A N 1
ATOM 716 C CA . SER A 1 92 ? -9.185 -4.923 -10.745 1.00 92.50 92 SER A CA 1
ATOM 717 C C . SER A 1 92 ? -9.086 -3.576 -10.022 1.00 92.50 92 SER A C 1
ATOM 719 O O . SER A 1 92 ? -9.693 -2.602 -10.460 1.00 92.50 92 SER A O 1
ATOM 721 N N . ILE A 1 93 ? -8.285 -3.487 -8.953 1.00 91.00 93 ILE A N 1
ATOM 722 C CA . ILE A 1 93 ? -8.189 -2.286 -8.102 1.00 91.00 93 ILE A CA 1
ATOM 723 C C . ILE A 1 93 ? -7.645 -1.066 -8.856 1.00 91.00 93 ILE A C 1
ATOM 725 O O . ILE A 1 93 ? -7.919 0.071 -8.470 1.00 91.00 93 ILE A O 1
ATOM 729 N N . ALA A 1 94 ? -6.878 -1.271 -9.929 1.00 87.12 94 ALA A N 1
ATOM 730 C CA . ALA A 1 94 ? -6.343 -0.164 -10.703 1.00 87.12 94 ALA A CA 1
ATOM 731 C C . ALA A 1 94 ? -6.118 -0.508 -12.179 1.00 87.12 94 ALA A C 1
ATOM 733 O O . ALA A 1 94 ? -5.730 -1.623 -12.532 1.00 87.12 94 ALA A O 1
ATOM 734 N N . THR A 1 95 ? -6.279 0.495 -13.042 1.00 87.06 95 THR A N 1
ATOM 735 C CA . THR A 1 95 ? -6.053 0.369 -14.485 1.00 87.06 95 THR A CA 1
ATOM 736 C C . THR A 1 95 ? -4.563 0.257 -14.794 1.00 87.06 95 THR A C 1
ATOM 738 O O . THR A 1 95 ? -3.762 1.117 -14.422 1.00 87.06 95 THR A O 1
ATOM 741 N N . ARG A 1 96 ? -4.159 -0.790 -15.518 1.00 81.50 96 ARG A N 1
ATOM 742 C CA . ARG A 1 96 ? -2.760 -1.002 -15.916 1.00 81.50 96 ARG A CA 1
ATOM 743 C C . ARG A 1 96 ? -2.499 -0.527 -17.338 1.00 81.50 96 ARG A C 1
ATOM 745 O O . ARG A 1 96 ? -3.339 -0.629 -18.223 1.00 81.50 96 ARG A O 1
ATOM 752 N N . VAL A 1 97 ? -1.284 -0.058 -17.554 1.00 80.62 97 VAL A N 1
ATOM 753 C CA . VAL A 1 97 ? -0.683 0.227 -18.848 1.00 80.62 97 VAL A CA 1
ATOM 754 C C . VAL A 1 97 ? 0.557 -0.635 -18.959 1.00 80.62 97 VAL A C 1
ATOM 756 O O . VAL A 1 97 ? 1.479 -0.522 -18.161 1.00 80.62 97 VAL A O 1
ATOM 759 N N . SER A 1 98 ? 0.583 -1.519 -19.942 1.00 77.38 98 SER A N 1
ATOM 760 C CA . SER A 1 98 ? 1.747 -2.360 -20.200 1.00 77.38 98 SER A CA 1
ATOM 761 C C . SER A 1 98 ? 2.682 -1.681 -21.189 1.00 77.38 98 SER A C 1
ATOM 763 O O . SER A 1 98 ? 2.238 -1.099 -22.175 1.00 77.38 98 SER A O 1
ATOM 765 N N . GLY A 1 99 ? 3.982 -1.763 -20.927 1.00 66.81 99 GLY A N 1
ATOM 766 C CA . GLY A 1 99 ? 5.022 -1.290 -21.825 1.00 66.81 99 GLY A CA 1
ATOM 767 C C . GLY A 1 99 ? 6.226 -2.223 -21.813 1.00 66.81 99 GLY A C 1
ATOM 768 O O . GLY A 1 99 ? 6.398 -3.071 -20.936 1.00 66.81 99 GLY A O 1
ATOM 769 N N . VAL A 1 100 ? 7.087 -2.066 -22.807 1.00 60.53 100 VAL A N 1
ATOM 770 C CA . VAL A 1 100 ? 8.440 -2.621 -22.758 1.00 60.53 100 VAL A CA 1
ATOM 771 C C . VAL A 1 100 ? 9.354 -1.460 -22.409 1.00 60.53 100 VAL A C 1
ATOM 773 O O . VAL A 1 100 ? 9.251 -0.394 -23.018 1.00 60.53 100 VAL A O 1
ATOM 776 N N . LEU A 1 101 ? 10.218 -1.642 -21.413 1.00 55.28 101 LEU A N 1
ATOM 777 C CA . LEU A 1 101 ? 11.217 -0.646 -21.036 1.00 55.28 101 LEU A CA 1
ATOM 778 C C . LEU A 1 101 ? 12.326 -0.648 -22.101 1.00 55.28 101 LEU A C 1
ATOM 780 O O . LEU A 1 101 ? 13.405 -1.199 -21.917 1.00 55.28 101 LEU A O 1
ATOM 784 N N . ASN A 1 102 ? 12.022 -0.086 -23.271 1.00 37.69 102 ASN A N 1
ATOM 785 C CA . ASN A 1 102 ? 12.981 0.069 -24.353 1.00 37.69 102 ASN A CA 1
ATOM 786 C C . ASN A 1 102 ? 13.797 1.355 -24.122 1.00 37.69 102 ASN A C 1
ATOM 788 O O . ASN A 1 102 ? 13.255 2.457 -24.112 1.00 37.69 102 ASN A O 1
ATOM 792 N N . SER A 1 103 ? 15.113 1.173 -23.956 1.00 36.50 103 SER A N 1
ATOM 793 C CA . SER A 1 103 ? 16.210 2.158 -24.032 1.00 36.50 103 SER A CA 1
ATOM 794 C C . SER A 1 103 ? 16.332 3.253 -22.951 1.00 36.50 103 SER A C 1
ATOM 796 O O . SER A 1 103 ? 16.042 4.421 -23.185 1.00 36.50 103 SER A O 1
ATOM 798 N N . LEU A 1 104 ? 16.961 2.906 -21.824 1.00 32.81 104 LEU A N 1
ATOM 799 C CA . LEU A 1 104 ? 18.256 3.518 -21.468 1.00 32.81 104 LEU A CA 1
ATOM 800 C C . LEU A 1 104 ? 19.345 2.491 -21.851 1.00 32.81 104 LEU A C 1
ATOM 802 O O . LEU A 1 104 ? 19.026 1.301 -21.904 1.00 32.81 104 LEU A O 1
ATOM 806 N N . PRO A 1 105 ? 20.570 2.896 -22.233 1.00 37.72 105 PRO A N 1
ATOM 807 C CA . PRO A 1 105 ? 21.509 1.984 -22.882 1.00 37.72 105 PRO A CA 1
ATOM 808 C C . PRO A 1 105 ? 21.912 0.803 -21.976 1.00 37.72 105 PRO A C 1
ATOM 810 O O . PRO A 1 105 ? 22.072 0.970 -20.770 1.00 37.72 105 PRO A O 1
ATOM 813 N N . VAL A 1 106 ? 22.146 -0.341 -22.644 1.00 35.88 106 VAL A N 1
ATOM 814 C CA . VAL A 1 106 ? 22.644 -1.682 -22.225 1.00 35.88 106 VAL A CA 1
ATOM 815 C C . VAL A 1 106 ? 21.584 -2.649 -21.616 1.00 35.88 106 VAL A C 1
ATOM 817 O O . VAL A 1 106 ? 20.682 -2.222 -20.908 1.00 35.88 106 VAL A O 1
ATOM 820 N N . PRO A 1 107 ? 21.580 -3.954 -21.982 1.00 43.06 107 PRO A N 1
ATOM 821 C CA . PRO A 1 107 ? 20.743 -4.499 -23.049 1.00 43.06 107 PRO A CA 1
ATOM 822 C C . PRO A 1 107 ? 19.843 -5.656 -22.582 1.00 43.06 107 PRO A C 1
ATOM 824 O O . PRO A 1 107 ? 20.256 -6.489 -21.785 1.00 43.06 107 PRO A O 1
ATOM 827 N N . LYS A 1 108 ? 18.675 -5.763 -23.233 1.00 45.88 108 LYS A N 1
ATOM 828 C CA . LYS A 1 108 ? 17.658 -6.824 -23.103 1.00 45.88 108 LYS A CA 1
ATOM 829 C C . LYS A 1 108 ? 17.095 -6.934 -21.689 1.00 45.88 108 LYS A C 1
ATOM 831 O O . LYS A 1 108 ? 17.829 -7.322 -20.806 1.00 45.88 108 LYS A O 1
ATOM 836 N N . LEU A 1 109 ? 15.793 -6.684 -21.505 1.00 35.34 109 LEU A N 1
ATOM 837 C CA . LEU A 1 109 ? 14.923 -7.482 -20.627 1.00 35.34 109 LEU A CA 1
ATOM 838 C C . LEU A 1 109 ? 13.475 -6.976 -20.570 1.00 35.34 109 LEU A C 1
ATOM 840 O O . LEU A 1 109 ? 13.261 -5.794 -20.344 1.00 35.34 109 LEU A O 1
ATOM 844 N N . GLY A 1 110 ? 12.535 -7.927 -20.646 1.00 44.34 110 GLY A N 1
ATOM 845 C CA . GLY A 1 110 ? 11.278 -8.005 -19.880 1.00 44.34 110 GLY A CA 1
ATOM 846 C C . GLY A 1 110 ? 10.259 -6.856 -19.940 1.00 44.34 110 GLY A C 1
ATOM 847 O O . GLY A 1 110 ? 10.546 -5.713 -19.606 1.00 44.34 110 GLY A O 1
ATOM 848 N N . SER A 1 111 ? 9.004 -7.190 -20.257 1.00 40.81 111 SER A N 1
ATOM 849 C CA . SER A 1 111 ? 7.857 -6.271 -20.184 1.00 40.81 111 SER A CA 1
ATOM 850 C C . SER A 1 111 ? 7.567 -5.798 -18.751 1.00 40.81 111 SER A C 1
ATOM 852 O O . SER A 1 111 ? 7.569 -6.604 -17.819 1.00 40.81 111 SER A O 1
ATOM 854 N N . LEU A 1 112 ? 7.238 -4.515 -18.587 1.00 43.75 112 LEU A N 1
ATOM 855 C CA . LEU A 1 112 ? 6.836 -3.882 -17.327 1.00 43.75 112 LEU A CA 1
ATOM 856 C C . LEU A 1 112 ? 5.472 -3.208 -17.503 1.00 43.75 112 LEU A C 1
ATOM 858 O O . LEU A 1 112 ? 5.274 -2.426 -18.429 1.00 43.75 112 LEU A O 1
ATOM 862 N N . SER A 1 113 ? 4.530 -3.478 -16.601 1.00 42.59 113 SER A N 1
ATOM 863 C CA . SER A 1 113 ? 3.236 -2.791 -16.578 1.00 42.59 113 SER A CA 1
ATOM 864 C C . SER A 1 113 ? 3.206 -1.714 -15.495 1.00 42.59 113 SER A C 1
ATOM 866 O O . SER A 1 113 ? 3.380 -2.010 -14.309 1.00 42.59 113 SER A O 1
ATOM 868 N N . THR A 1 114 ? 2.972 -0.470 -15.898 1.00 45.22 114 THR A N 1
ATOM 869 C CA . THR A 1 114 ? 2.745 0.708 -15.059 1.00 45.22 114 THR A CA 1
ATOM 870 C C . THR A 1 114 ? 1.257 0.937 -14.840 1.00 45.22 114 THR A C 1
ATOM 872 O O . THR A 1 114 ? 0.466 0.891 -15.767 1.00 45.22 114 THR A O 1
ATOM 875 N N . ILE A 1 115 ? 0.845 1.228 -13.612 1.00 41.00 115 ILE A N 1
ATOM 876 C CA . ILE A 1 115 ? -0.563 1.495 -13.286 1.00 41.00 115 ILE A CA 1
ATOM 877 C C . ILE A 1 115 ? -0.888 2.983 -13.515 1.00 41.00 115 ILE A C 1
ATOM 879 O O . ILE A 1 115 ? -0.142 3.847 -13.048 1.00 41.00 115 ILE A O 1
ATOM 883 N N . LYS A 1 116 ? -1.989 3.287 -14.216 1.00 40.12 116 LYS A N 1
ATOM 884 C CA . LYS A 1 116 ? -2.582 4.631 -14.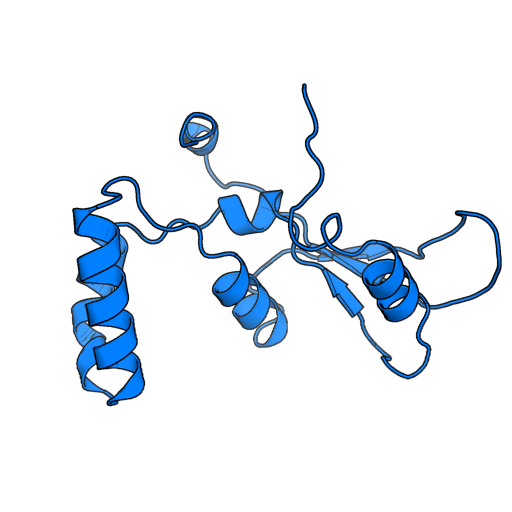322 1.00 40.12 116 LYS A CA 1
ATOM 885 C C . LYS A 1 116 ? -3.820 4.720 -13.424 1.00 40.12 116 LYS A C 1
ATOM 887 O O . LYS A 1 116 ? -4.612 3.788 -13.355 1.00 40.12 116 LYS A O 1
ATOM 892 N N . TYR A 1 117 ? -3.982 5.858 -12.759 1.00 36.09 117 TYR A N 1
ATOM 893 C CA . TYR A 1 117 ? -5.190 6.212 -12.016 1.00 36.09 117 TYR A CA 1
ATOM 894 C C . TYR A 1 117 ? -5.914 7.322 -12.776 1.00 36.09 117 TYR A C 1
ATOM 896 O O . TYR A 1 117 ? -5.291 8.334 -13.100 1.00 36.09 117 TYR A O 1
ATOM 904 N N . GLU A 1 118 ? -7.202 7.134 -13.052 1.00 37.56 118 GLU A N 1
ATOM 905 C CA . GLU A 1 118 ? -8.087 8.199 -13.524 1.00 37.56 118 GLU A CA 1
ATOM 906 C C . GLU A 1 118 ? -9.030 8.583 -12.372 1.00 37.56 118 GLU A C 1
ATOM 908 O O . GLU A 1 118 ? -9.838 7.754 -11.949 1.00 37.56 118 GLU A O 1
ATOM 913 N N . PRO A 1 119 ? -8.909 9.795 -11.795 1.00 41.44 119 PRO A N 1
ATOM 914 C CA . PRO A 1 119 ? -9.804 10.233 -10.731 1.00 41.44 119 PRO A CA 1
ATOM 915 C C . PRO A 1 119 ? -11.221 10.461 -11.265 1.00 41.44 119 PRO A C 1
ATOM 917 O O . PRO A 1 119 ? -11.412 11.140 -12.269 1.00 41.44 119 PRO A O 1
ATOM 920 N N . ALA A 1 120 ? -12.222 9.984 -10.525 1.00 43.31 120 ALA A N 1
ATOM 921 C CA . ALA A 1 120 ? -13.638 10.164 -10.847 1.00 43.31 120 ALA A CA 1
ATOM 922 C C . ALA A 1 120 ? -14.183 11.587 -10.574 1.00 43.31 120 ALA A C 1
ATOM 924 O O . ALA A 1 120 ? -15.357 11.845 -10.827 1.00 43.31 120 ALA A O 1
ATOM 925 N N . SER A 1 121 ? -13.385 12.518 -10.026 1.00 40.19 121 SER A N 1
ATOM 926 C CA . SER A 1 121 ? -13.868 13.860 -9.659 1.00 40.19 121 SER A CA 1
ATOM 927 C C . SER A 1 121 ? -12.761 14.933 -9.598 1.00 40.19 121 SER A C 1
ATOM 929 O O . SER A 1 121 ? -11.671 14.652 -9.085 1.00 40.19 121 SER A O 1
ATOM 931 N N . PRO A 1 122 ? -13.034 16.186 -10.034 1.00 40.72 122 PRO A N 1
ATOM 932 C CA . PRO A 1 122 ? -12.087 17.312 -10.003 1.00 40.72 122 PRO A CA 1
ATOM 933 C C . PRO A 1 122 ? -11.614 17.746 -8.604 1.00 40.72 122 PRO A C 1
ATOM 935 O O . PRO A 1 122 ? -10.608 18.444 -8.485 1.00 40.72 122 PRO A O 1
ATOM 938 N N . LEU A 1 123 ? -12.296 17.336 -7.528 1.00 42.47 123 LEU A N 1
ATOM 939 C CA . LEU A 1 123 ? -11.991 17.785 -6.160 1.00 42.47 123 LEU A CA 1
ATOM 940 C C . LEU A 1 123 ? -10.656 17.251 -5.599 1.00 42.47 123 LEU A C 1
ATOM 942 O O . LEU A 1 123 ? -10.183 17.730 -4.569 1.00 42.47 123 LEU A O 1
ATOM 946 N N . HIS A 1 124 ? -10.009 16.298 -6.277 1.00 44.41 124 HIS A N 1
ATOM 947 C CA . HIS A 1 124 ? -8.766 15.675 -5.809 1.00 44.41 124 HIS A CA 1
ATOM 948 C C . HIS A 1 124 ? -7.489 16.500 -6.079 1.00 44.41 124 HIS A C 1
ATOM 950 O O . HIS A 1 124 ? -6.421 16.166 -5.568 1.00 44.41 124 HIS A O 1
ATOM 956 N N . GLN A 1 125 ? -7.579 17.597 -6.843 1.00 39.56 125 GLN A N 1
ATOM 957 C CA . GLN A 1 125 ? -6.419 18.417 -7.230 1.00 39.56 125 GLN A CA 1
ATOM 958 C C . GLN A 1 125 ? -5.917 19.384 -6.137 1.00 39.56 125 GLN A C 1
ATOM 960 O O . GLN A 1 125 ? -4.831 19.938 -6.271 1.00 39.56 125 GLN A O 1
ATOM 965 N N . LEU A 1 126 ? -6.645 19.569 -5.028 1.00 34.81 126 LEU A N 1
ATOM 966 C CA . LEU A 1 126 ? -6.295 20.560 -3.991 1.00 34.81 126 LEU A CA 1
ATOM 967 C C . LEU A 1 126 ? -5.412 20.034 -2.841 1.00 34.81 126 LEU A C 1
ATOM 969 O O . LEU A 1 126 ? -5.071 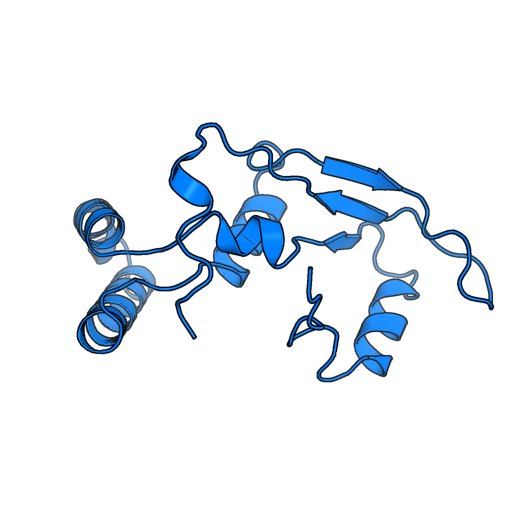20.795 -1.937 1.00 34.81 126 LEU A O 1
ATOM 973 N N . ARG A 1 127 ? -4.996 18.760 -2.848 1.00 43.97 127 ARG A N 1
ATOM 974 C CA . ARG A 1 127 ? -4.227 18.150 -1.737 1.00 43.97 127 ARG A CA 1
ATOM 975 C C . ARG A 1 127 ? -2.697 18.141 -1.927 1.00 43.97 127 ARG A C 1
ATOM 977 O O . ARG A 1 127 ? -2.002 17.441 -1.195 1.00 43.97 127 ARG A O 1
ATOM 984 N N . GLU A 1 128 ? -2.137 18.925 -2.854 1.00 39.12 128 GLU A N 1
ATOM 985 C CA . GLU A 1 128 ? -0.674 18.971 -3.079 1.00 39.12 128 GLU A CA 1
ATOM 986 C C . GLU A 1 128 ? 0.130 19.742 -2.007 1.00 39.12 128 GLU A C 1
ATOM 988 O O . GLU A 1 128 ? 1.357 19.654 -1.987 1.00 39.12 128 GLU A O 1
ATOM 993 N N . ASN A 1 129 ? -0.527 20.425 -1.061 1.00 32.97 129 ASN A N 1
ATOM 994 C CA . ASN A 1 129 ? 0.149 21.269 -0.062 1.00 32.97 129 ASN A CA 1
ATOM 995 C C . ASN A 1 129 ? 0.421 20.608 1.301 1.00 32.97 129 ASN A C 1
ATOM 997 O O . ASN A 1 129 ? 0.880 21.281 2.219 1.00 32.97 129 ASN A O 1
ATOM 1001 N N . CYS A 1 130 ? 0.197 19.303 1.461 1.00 33.06 130 CYS A N 1
ATOM 1002 C CA . CYS A 1 130 ? 0.625 18.594 2.672 1.00 33.06 130 CYS A CA 1
ATOM 1003 C C . CYS A 1 130 ? 2.065 18.074 2.514 1.00 33.06 130 CYS A C 1
ATOM 1005 O O . CYS A 1 130 ? 2.285 16.913 2.161 1.00 33.06 130 CYS A O 1
ATOM 1007 N N . ARG A 1 131 ? 3.045 18.950 2.764 1.00 37.16 131 ARG A N 1
ATOM 1008 C CA . ARG A 1 131 ? 4.399 18.569 3.197 1.00 37.16 131 ARG A CA 1
ATOM 1009 C C . ARG A 1 131 ? 4.572 18.927 4.666 1.00 37.16 131 ARG A C 1
ATOM 1011 O O . ARG A 1 131 ? 4.104 20.018 5.048 1.00 37.16 131 ARG A O 1
#

Sequence (131 aa):
MVTFPSYNLNRDPKSALAALAYLGIAVKRFVSKNVCHGICYDWEMHGQLAAVKDKSLSLSLIWQGIDIYLRVRPHGKLFHDPLAACCAIDESIATRVSGVLNSLPVPKLGSLSTIKYEPASPLHQLRENCR

Radius of gyration: 17.58 Å; chains: 1; bounding box: 39×36×42 Å